Protein AF-A0A1I0ZX77-F1 (afdb_monomer_lite)

Radius of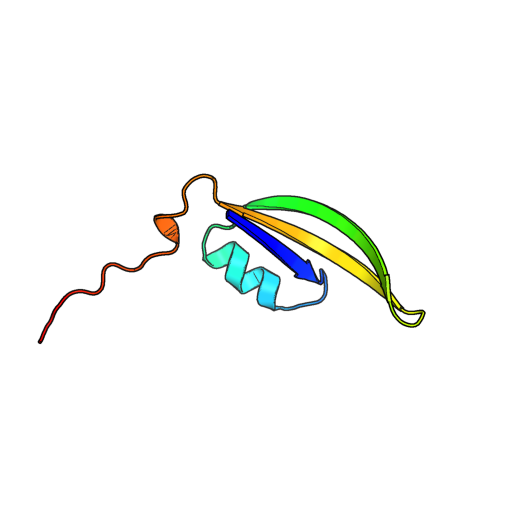 gyration: 14.7 Å; chains: 1; bounding box: 31×34×37 Å

Sequence (56 aa):
MLVWVLKDNDANYFYEKLGGQKLDTTDFTIVGANLNETAYGWPDITVLTKEVSDDF

Secondary structure (DSSP, 8-state):
-EEEEETTSTHHHHHHHTTPEEEEEEEEEETTEEEEEEEEE-SSSGGGPPP-----

pLDDT: mean 90.46, std 11.2, range [55.38, 97.94]

Organism: NCBI:txid237679

Foldseek 3Di:
DKDKDWPPDPCVVVCVVLVWDFDDKDWDDDPNDITMITMTDDPDCCSVDDPPPPPD

Structure (mmCIF, N/CA/C/O backbone):
data_AF-A0A1I0ZX77-F1
#
_entry.id   AF-A0A1I0ZX77-F1
#
loop_
_atom_site.group_PDB
_atom_site.id
_atom_site.type_symbol
_atom_site.label_atom_id
_atom_site.label_alt_id
_atom_site.label_comp_id
_atom_site.label_asym_id
_atom_site.label_entity_id
_atom_site.label_seq_id
_atom_site.pdbx_PDB_ins_code
_atom_site.Cartn_x
_atom_site.Cartn_y
_atom_site.Cartn_z
_atom_site.occupancy
_atom_site.B_iso_or_equiv
_atom_site.auth_seq_id
_atom_site.auth_comp_id
_atom_site.auth_asym_id
_atom_site.auth_atom_id
_atom_site.pdbx_PDB_model_num
ATOM 1 N N . MET A 1 1 ? 1.164 0.109 10.611 1.00 95.00 1 MET A N 1
ATOM 2 C CA . MET A 1 1 ? 1.946 -0.760 9.693 1.00 95.00 1 MET A CA 1
ATOM 3 C C . MET A 1 1 ? 2.003 -0.128 8.310 1.00 95.00 1 MET A C 1
ATOM 5 O O . MET A 1 1 ? 1.063 0.583 7.980 1.00 95.00 1 MET A O 1
ATOM 9 N N . LEU A 1 2 ? 3.068 -0.380 7.539 1.00 96.56 2 LEU A N 1
ATOM 10 C CA . LEU A 1 2 ? 3.273 0.117 6.172 1.00 96.56 2 LEU A CA 1
ATOM 11 C C . LEU A 1 2 ? 3.561 -1.058 5.224 1.00 96.56 2 LEU A C 1
ATOM 13 O O . LEU A 1 2 ? 4.365 -1.923 5.570 1.00 96.56 2 LEU A O 1
ATOM 17 N N . VAL A 1 3 ? 2.934 -1.071 4.049 1.00 97.00 3 VAL A N 1
ATOM 18 C CA . VAL A 1 3 ? 3.164 -2.062 2.984 1.00 97.00 3 VAL A CA 1
ATOM 19 C C . VAL A 1 3 ? 3.282 -1.345 1.643 1.00 97.00 3 VAL A C 1
ATOM 21 O O . VAL A 1 3 ? 2.436 -0.513 1.331 1.00 97.00 3 VAL A O 1
ATOM 24 N N . TRP A 1 4 ? 4.296 -1.685 0.848 1.00 97.25 4 TRP A N 1
ATOM 25 C CA . TRP A 1 4 ? 4.444 -1.215 -0.532 1.00 97.25 4 TRP A CA 1
ATOM 26 C C . TRP A 1 4 ? 3.933 -2.273 -1.507 1.00 97.25 4 TRP A C 1
ATOM 28 O O . TRP A 1 4 ? 4.207 -3.462 -1.343 1.00 97.25 4 TRP A O 1
ATOM 38 N N . VAL A 1 5 ? 3.158 -1.841 -2.498 1.00 96.62 5 VAL A N 1
ATOM 39 C CA . VAL A 1 5 ? 2.517 -2.719 -3.482 1.00 96.62 5 VAL A CA 1
ATOM 40 C C . VAL A 1 5 ? 2.706 -2.121 -4.861 1.00 96.62 5 VAL A C 1
ATOM 42 O O . VAL A 1 5 ? 2.418 -0.942 -5.054 1.00 96.62 5 VAL A O 1
ATOM 45 N N . LEU A 1 6 ? 3.138 -2.925 -5.833 1.00 96.31 6 LEU A N 1
ATOM 46 C CA . LEU A 1 6 ? 3.200 -2.487 -7.228 1.00 96.31 6 LEU A CA 1
ATOM 47 C C . LEU A 1 6 ? 1.830 -1.958 -7.663 1.00 96.31 6 LEU A C 1
ATOM 49 O O . LEU A 1 6 ? 0.810 -2.616 -7.464 1.00 96.31 6 LEU A O 1
ATOM 53 N N . LYS A 1 7 ? 1.798 -0.770 -8.261 1.00 92.12 7 LYS A N 1
ATOM 54 C CA . LYS A 1 7 ? 0.563 -0.088 -8.666 1.00 92.12 7 LYS A CA 1
ATOM 55 C C . LYS A 1 7 ? -0.297 -0.931 -9.605 1.00 92.12 7 LYS A C 1
ATOM 57 O O . LYS A 1 7 ? -1.516 -0.912 -9.485 1.00 92.12 7 LYS A O 1
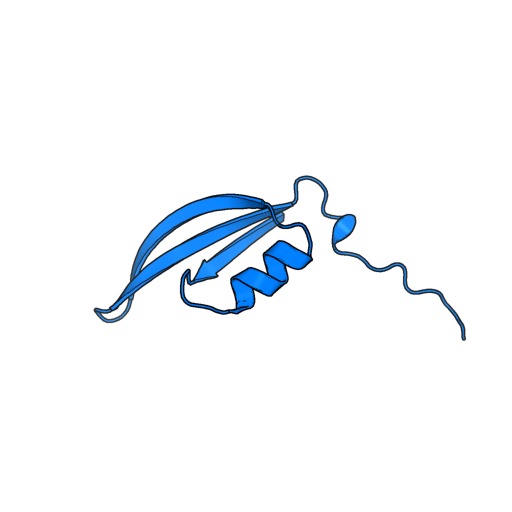ATOM 62 N N . ASP A 1 8 ? 0.343 -1.714 -10.467 1.00 91.44 8 ASP A N 1
ATOM 63 C CA . ASP A 1 8 ? -0.329 -2.569 -11.450 1.00 91.44 8 ASP A CA 1
ATOM 64 C C . ASP A 1 8 ? -0.599 -3.998 -10.929 1.00 91.44 8 ASP A C 1
ATOM 66 O O . ASP A 1 8 ? -0.877 -4.907 -11.706 1.00 91.44 8 ASP A O 1
ATOM 70 N N . ASN A 1 9 ? -0.498 -4.229 -9.614 1.00 94.56 9 ASN A N 1
ATOM 71 C CA . ASN A 1 9 ? -0.793 -5.517 -8.985 1.00 94.56 9 ASN A CA 1
ATOM 72 C C . ASN A 1 9 ? -2.195 -5.517 -8.350 1.00 94.56 9 ASN A C 1
ATOM 74 O O . ASN A 1 9 ? -2.494 -4.689 -7.492 1.00 94.56 9 ASN A O 1
ATOM 78 N N . ASP A 1 10 ? -3.042 -6.492 -8.678 1.00 95.12 10 ASP A N 1
ATOM 79 C CA . ASP A 1 10 ? -4.400 -6.611 -8.114 1.00 95.12 10 ASP A CA 1
ATOM 80 C C . ASP A 1 10 ? -4.434 -6.775 -6.580 1.00 95.12 10 ASP A C 1
ATOM 82 O O . ASP A 1 10 ? -5.471 -6.569 -5.945 1.00 95.12 10 ASP A O 1
ATOM 86 N N . ALA A 1 11 ? -3.297 -7.074 -5.942 1.00 94.62 11 ALA A N 1
ATOM 87 C CA . ALA A 1 11 ? -3.150 -7.053 -4.488 1.00 94.62 11 ALA A CA 1
ATOM 88 C C . ALA A 1 11 ? -3.516 -5.696 -3.856 1.00 94.62 11 ALA A C 1
ATOM 90 O O . ALA A 1 11 ? -3.877 -5.660 -2.680 1.00 94.62 11 ALA A O 1
ATOM 91 N N . ASN A 1 12 ? -3.504 -4.592 -4.614 1.00 94.44 12 ASN A N 1
ATOM 92 C CA . ASN A 1 12 ? -4.016 -3.296 -4.154 1.00 94.44 12 ASN A CA 1
ATOM 93 C C . ASN A 1 12 ? -5.438 -3.417 -3.572 1.00 94.44 12 ASN A C 1
ATOM 95 O O . A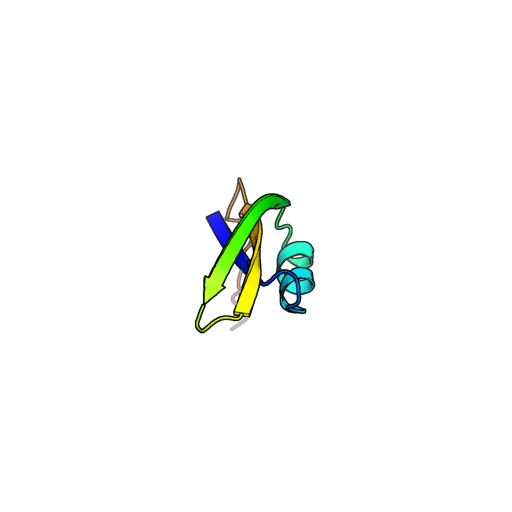SN A 1 12 ? -5.701 -2.933 -2.471 1.00 94.44 12 ASN A O 1
ATOM 99 N N . TYR A 1 13 ? -6.327 -4.158 -4.241 1.00 95.06 13 TYR A N 1
ATOM 100 C CA . TYR A 1 13 ? -7.707 -4.347 -3.784 1.00 95.06 13 TYR A CA 1
ATOM 101 C C . TYR A 1 13 ? -7.802 -5.123 -2.468 1.00 95.06 13 TYR A C 1
ATOM 103 O O . TYR A 1 13 ? -8.734 -4.918 -1.690 1.00 95.06 13 TYR A O 1
ATOM 111 N N . PHE A 1 14 ? -6.861 -6.033 -2.209 1.00 94.69 14 PHE A N 1
ATOM 112 C CA . PHE A 1 14 ? -6.808 -6.773 -0.951 1.00 94.69 14 PHE A CA 1
ATOM 113 C C . PHE A 1 14 ? -6.498 -5.833 0.216 1.00 94.69 14 PHE A C 1
ATOM 115 O O . PHE A 1 14 ? -7.215 -5.839 1.216 1.00 94.69 14 PHE A O 1
ATOM 122 N N . TYR A 1 15 ? -5.484 -4.982 0.067 1.00 95.12 15 TYR A N 1
ATOM 123 C CA . TYR A 1 15 ? -5.088 -4.046 1.115 1.00 95.12 15 TYR A CA 1
ATOM 124 C C . TYR A 1 15 ? -6.115 -2.934 1.331 1.00 95.12 15 TYR A C 1
ATOM 126 O O . TYR A 1 15 ? -6.395 -2.600 2.479 1.00 95.12 15 TYR A O 1
ATOM 134 N N . GLU A 1 16 ? -6.759 -2.440 0.271 1.00 94.31 16 GLU A N 1
ATOM 135 C CA . GLU A 1 16 ? -7.904 -1.529 0.394 1.00 94.31 16 GLU A CA 1
ATOM 136 C C . GLU A 1 16 ? -9.055 -2.177 1.183 1.00 94.31 16 GLU A C 1
ATOM 138 O O . GLU A 1 16 ? -9.596 -1.570 2.109 1.00 94.31 16 GLU A O 1
ATOM 143 N N . LYS A 1 17 ? -9.399 -3.439 0.885 1.00 93.38 17 LYS A N 1
ATOM 144 C CA . LYS A 1 17 ? -10.454 -4.174 1.608 1.00 93.38 17 LYS A CA 1
ATOM 145 C C . LYS A 1 17 ? -10.113 -4.463 3.067 1.00 93.38 17 LYS A C 1
ATOM 147 O O . LYS A 1 17 ? -11.023 -4.529 3.887 1.00 93.38 17 LYS A O 1
ATOM 152 N N . LEU A 1 18 ? -8.833 -4.617 3.399 1.00 92.62 18 LEU A N 1
ATOM 153 C CA . LEU A 1 18 ? -8.360 -4.728 4.782 1.00 92.62 18 LEU A CA 1
ATOM 154 C C . LEU A 1 18 ? -8.297 -3.375 5.515 1.00 92.62 18 LEU A C 1
ATOM 156 O O . LEU A 1 18 ? -7.786 -3.307 6.631 1.00 92.62 18 LEU A O 1
ATOM 160 N N . GLY A 1 19 ? -8.786 -2.288 4.912 1.00 93.62 19 GLY A N 1
ATOM 161 C CA . GLY A 1 19 ? -8.807 -0.956 5.523 1.00 93.62 19 GLY A CA 1
ATOM 162 C C . GLY A 1 19 ? -7.501 -0.174 5.373 1.00 93.62 19 GLY A C 1
ATOM 163 O O . GLY A 1 19 ? -7.295 0.811 6.080 1.00 93.62 19 GLY A O 1
ATOM 164 N N . GLY A 1 20 ? -6.614 -0.608 4.476 1.00 95.75 20 GLY A N 1
ATOM 165 C CA . GLY A 1 20 ? -5.359 0.072 4.188 1.00 95.75 20 GLY A CA 1
ATOM 166 C C . GLY A 1 20 ? -5.595 1.411 3.511 1.00 95.75 20 GLY A C 1
ATOM 167 O O . GLY A 1 20 ? -6.320 1.508 2.523 1.00 95.75 20 GLY A O 1
ATOM 168 N N . GLN A 1 21 ? -4.947 2.449 4.028 1.00 96.44 21 GLN A N 1
ATOM 169 C CA . GLN A 1 21 ? -5.033 3.804 3.494 1.00 96.44 21 GLN A CA 1
ATOM 170 C C . GLN A 1 21 ? -3.849 4.073 2.574 1.00 96.44 21 GLN A C 1
ATOM 172 O O . GLN A 1 21 ? -2.712 3.829 2.967 1.00 96.44 21 GLN A O 1
ATOM 177 N N . LYS A 1 22 ? -4.090 4.606 1.373 1.00 96.38 22 LYS A N 1
ATOM 178 C CA . LYS A 1 22 ? -3.006 5.059 0.490 1.00 96.38 22 LYS A CA 1
ATOM 179 C C . LYS A 1 22 ? -2.294 6.241 1.139 1.00 96.38 22 LYS A C 1
ATOM 181 O O . LYS A 1 22 ? -2.933 7.250 1.427 1.00 96.38 22 LYS A O 1
ATOM 186 N N . LEU A 1 23 ? -0.996 6.096 1.377 1.00 97.25 23 LEU A N 1
ATOM 187 C CA . LEU A 1 23 ? -0.175 7.111 2.033 1.00 97.25 23 LEU A CA 1
ATOM 188 C C . LEU A 1 23 ? 0.763 7.816 1.063 1.00 97.25 23 LEU A C 1
ATOM 190 O O . LEU A 1 23 ? 0.934 9.026 1.164 1.00 97.25 23 LEU A O 1
ATOM 194 N N . ASP A 1 24 ? 1.374 7.062 0.152 1.00 97.44 24 ASP A N 1
ATOM 195 C CA . ASP A 1 24 ? 2.392 7.589 -0.752 1.00 97.44 24 ASP A CA 1
ATOM 196 C C . ASP A 1 24 ? 2.525 6.727 -2.012 1.00 97.44 24 ASP A C 1
ATOM 198 O O . ASP A 1 24 ? 1.995 5.613 -2.082 1.00 97.44 24 ASP A O 1
ATOM 202 N N . THR A 1 25 ? 3.251 7.236 -3.001 1.00 97.06 25 THR A N 1
ATOM 203 C CA . THR A 1 25 ? 3.655 6.497 -4.196 1.00 97.06 25 THR A CA 1
ATOM 204 C C . THR A 1 25 ? 5.113 6.766 -4.522 1.00 97.06 25 THR A C 1
ATOM 206 O O . THR A 1 25 ? 5.566 7.900 -4.406 1.00 97.06 25 THR A O 1
ATOM 209 N N . THR A 1 26 ? 5.831 5.752 -4.996 1.00 96.81 26 THR A N 1
ATOM 210 C CA . THR A 1 26 ? 7.229 5.896 -5.412 1.00 96.81 26 THR A CA 1
ATOM 211 C C . THR A 1 26 ? 7.472 5.234 -6.759 1.00 96.81 26 THR A C 1
ATOM 213 O O . THR A 1 26 ? 6.853 4.219 -7.079 1.00 96.81 26 THR A O 1
ATOM 216 N N . ASP A 1 27 ? 8.385 5.810 -7.535 1.00 96.19 27 ASP A N 1
ATOM 217 C CA . ASP A 1 27 ? 8.840 5.280 -8.816 1.00 96.19 27 ASP A CA 1
ATOM 218 C C . ASP A 1 27 ? 10.274 4.761 -8.681 1.00 96.19 27 ASP A C 1
ATOM 220 O O . ASP A 1 27 ? 11.132 5.411 -8.079 1.00 96.19 27 ASP A O 1
ATOM 224 N N . PHE A 1 28 ? 10.564 3.607 -9.278 1.00 94.38 28 PHE A N 1
ATOM 225 C CA . PHE A 1 28 ? 11.922 3.075 -9.355 1.00 94.38 28 PHE A CA 1
ATOM 226 C C . PHE A 1 28 ? 12.118 2.198 -10.589 1.00 94.38 28 PHE A C 1
ATOM 228 O O . PHE A 1 28 ? 11.169 1.746 -11.228 1.00 94.38 28 PHE A O 1
ATOM 235 N N . THR A 1 29 ? 13.379 1.937 -10.923 1.00 95.81 29 THR A N 1
ATOM 236 C CA . THR A 1 29 ? 13.741 1.098 -12.066 1.00 95.81 29 THR A CA 1
ATOM 237 C C . THR A 1 29 ? 14.400 -0.191 -11.588 1.00 95.81 29 THR A C 1
ATOM 239 O O . THR A 1 29 ? 15.412 -0.150 -10.889 1.00 95.81 29 THR A O 1
ATOM 242 N N . ILE A 1 30 ? 13.874 -1.344 -12.009 1.00 91.94 30 ILE A N 1
ATOM 243 C CA . ILE A 1 30 ? 14.492 -2.664 -11.811 1.00 91.94 30 ILE A CA 1
ATOM 244 C C . ILE A 1 30 ? 14.633 -3.352 -13.166 1.00 91.94 30 ILE A C 1
ATOM 246 O O . ILE A 1 30 ? 13.669 -3.478 -13.912 1.00 91.94 30 ILE A O 1
ATOM 250 N N . VAL A 1 31 ? 15.853 -3.796 -13.494 1.00 91.12 31 VAL A N 1
ATOM 251 C CA . VAL A 1 31 ? 16.180 -4.504 -14.753 1.00 91.12 31 VAL A CA 1
ATOM 252 C C . VAL A 1 31 ? 15.626 -3.774 -15.995 1.00 91.12 31 VAL A C 1
ATOM 254 O O . VAL A 1 31 ? 15.079 -4.373 -16.913 1.00 91.12 31 VAL A O 1
ATOM 257 N N . GLY A 1 32 ? 15.734 -2.441 -16.014 1.00 92.81 32 GLY A N 1
ATOM 258 C CA . GLY A 1 32 ? 15.257 -1.603 -17.122 1.00 92.81 32 GLY A CA 1
ATOM 259 C C . GLY A 1 32 ? 13.736 -1.414 -17.205 1.00 92.81 32 GLY A C 1
ATOM 260 O O . GLY A 1 32 ? 13.278 -0.673 -18.070 1.00 92.81 32 GLY A O 1
ATOM 261 N N . ALA A 1 33 ? 12.955 -2.027 -16.313 1.00 92.75 33 ALA A N 1
ATOM 262 C CA . ALA A 1 33 ? 11.532 -1.752 -16.163 1.00 92.75 33 ALA A CA 1
ATOM 263 C C . ALA A 1 33 ? 11.323 -0.617 -15.155 1.00 92.75 33 ALA A C 1
ATOM 265 O O . ALA A 1 33 ? 11.856 -0.668 -14.047 1.00 92.75 33 ALA A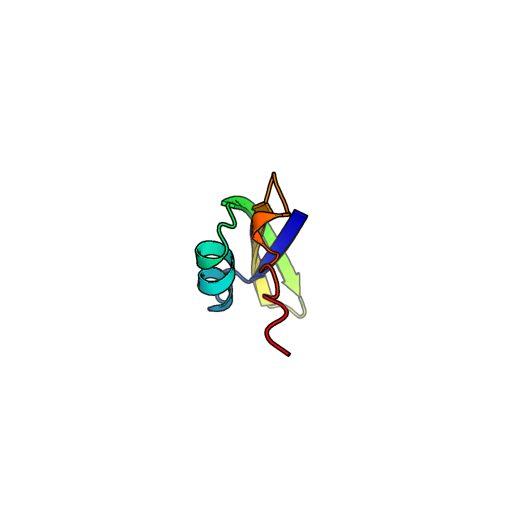 O 1
ATOM 266 N N . ASN A 1 34 ? 10.540 0.392 -15.538 1.00 94.75 34 ASN A N 1
ATOM 267 C CA . ASN A 1 34 ? 10.078 1.433 -14.624 1.00 94.75 34 ASN A CA 1
ATOM 268 C C . ASN A 1 34 ? 8.817 0.935 -13.926 1.00 94.75 34 ASN A C 1
ATOM 270 O O . ASN A 1 34 ? 7.831 0.612 -14.587 1.00 94.75 34 ASN A O 1
ATOM 274 N N . LEU A 1 35 ? 8.875 0.857 -12.605 1.00 95.25 35 LEU A N 1
ATOM 275 C CA . LEU A 1 35 ? 7.807 0.372 -11.752 1.00 95.25 35 LEU A CA 1
ATOM 276 C C . LEU A 1 35 ? 7.354 1.500 -10.830 1.00 95.25 35 LEU A C 1
ATOM 278 O O . LEU A 1 35 ? 8.160 2.322 -10.394 1.00 95.25 35 LEU A O 1
ATOM 282 N N . ASN A 1 36 ? 6.061 1.504 -10.528 1.00 96.25 36 ASN A N 1
ATOM 283 C CA . ASN A 1 36 ? 5.467 2.370 -9.523 1.00 96.25 36 ASN A CA 1
ATOM 284 C C . ASN A 1 36 ? 4.924 1.502 -8.389 1.00 96.25 36 ASN A C 1
ATOM 286 O O . ASN A 1 36 ? 4.280 0.481 -8.642 1.00 96.25 36 ASN A O 1
ATOM 290 N N . GLU A 1 37 ? 5.148 1.917 -7.151 1.00 97.06 37 GLU A N 1
ATOM 291 C CA . GLU A 1 37 ? 4.548 1.311 -5.969 1.00 97.06 37 GLU A CA 1
ATOM 292 C C . GLU A 1 37 ? 3.667 2.312 -5.231 1.00 97.06 37 GLU A C 1
ATOM 294 O O . GLU A 1 37 ? 3.935 3.510 -5.198 1.00 97.06 37 GLU A O 1
ATOM 299 N N . THR A 1 38 ? 2.617 1.793 -4.604 1.00 97.56 38 THR A N 1
ATOM 300 C CA . THR A 1 38 ? 1.742 2.509 -3.681 1.00 97.56 38 THR A CA 1
ATOM 301 C C . THR A 1 38 ? 1.975 1.994 -2.266 1.00 97.56 38 THR A C 1
ATOM 303 O O . THR A 1 38 ? 1.938 0.788 -2.014 1.00 97.56 38 THR A O 1
ATOM 306 N N . ALA A 1 39 ? 2.195 2.916 -1.337 1.00 97.81 39 ALA A N 1
ATOM 307 C CA . ALA A 1 39 ? 2.266 2.649 0.087 1.00 97.81 39 ALA A CA 1
ATOM 308 C C . ALA A 1 39 ? 0.862 2.620 0.703 1.00 97.81 39 ALA A C 1
ATOM 310 O O . ALA A 1 39 ? 0.123 3.604 0.621 1.00 97.81 39 ALA A O 1
ATOM 311 N N . TYR A 1 40 ? 0.532 1.528 1.392 1.00 97.94 40 TYR A N 1
ATOM 312 C CA . TYR A 1 40 ? -0.654 1.398 2.235 1.00 97.94 40 TYR A CA 1
ATOM 313 C C . TYR A 1 40 ? -0.286 1.409 3.712 1.00 97.94 40 TYR A C 1
ATOM 315 O O . TYR A 1 40 ? 0.650 0.730 4.142 1.00 97.94 40 TYR A O 1
ATOM 323 N N . GLY A 1 41 ? -1.059 2.157 4.493 1.00 97.38 41 GLY A N 1
ATOM 324 C CA . GLY A 1 41 ? -0.876 2.322 5.922 1.00 97.38 41 GLY A CA 1
ATOM 325 C C . GLY A 1 41 ? -2.089 1.926 6.749 1.00 97.38 41 GLY A C 1
ATOM 326 O O . GLY A 1 41 ? -3.232 2.162 6.364 1.00 97.38 41 GLY A O 1
ATOM 327 N N . TRP A 1 42 ? -1.805 1.400 7.939 1.00 97.00 42 TRP A N 1
ATOM 328 C CA . TRP A 1 42 ? -2.774 1.197 9.015 1.00 97.00 42 TRP A CA 1
ATOM 329 C C . TRP A 1 42 ? -2.266 1.900 10.273 1.00 97.00 42 TRP A C 1
ATOM 331 O O . TRP A 1 42 ? -1.247 1.454 10.823 1.00 97.00 42 TRP A O 1
ATOM 341 N N . PRO A 1 43 ? -2.920 2.990 10.714 1.00 93.00 43 PRO A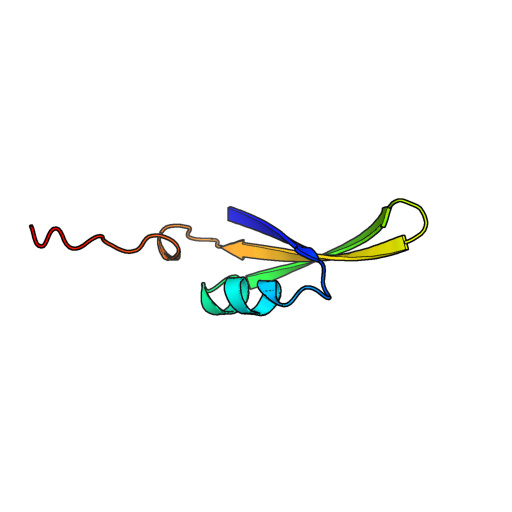 N 1
ATOM 342 C CA . PRO A 1 43 ? -2.587 3.663 11.970 1.00 93.00 43 PRO A CA 1
ATOM 343 C C . PRO A 1 43 ? -2.795 2.752 13.185 1.00 93.00 43 PRO A C 1
ATOM 345 O O . PRO A 1 43 ? -1.963 2.727 14.086 1.00 93.00 43 PRO A O 1
ATOM 348 N N . ASP A 1 44 ? -3.868 1.961 13.157 1.00 92.19 44 ASP A N 1
ATOM 349 C CA . ASP A 1 44 ? -4.161 0.907 14.121 1.00 92.19 44 ASP A CA 1
ATOM 350 C C . ASP A 1 44 ? -4.068 -0.449 13.416 1.00 92.19 44 ASP A C 1
ATOM 352 O O . ASP A 1 44 ? -4.753 -0.691 12.425 1.00 92.19 44 ASP A O 1
ATOM 356 N N . ILE A 1 45 ? -3.181 -1.318 13.897 1.00 91.62 45 ILE A N 1
ATOM 357 C CA . ILE A 1 45 ? -2.917 -2.629 13.291 1.00 91.62 45 ILE A CA 1
ATOM 358 C C . ILE A 1 45 ? -3.858 -3.725 13.795 1.00 91.62 45 ILE A C 1
ATOM 360 O O . ILE A 1 45 ? -3.885 -4.803 13.206 1.00 91.62 45 ILE A O 1
ATOM 364 N N . THR A 1 46 ? -4.635 -3.471 14.852 1.00 90.75 46 THR A N 1
ATOM 365 C CA . THR A 1 46 ? -5.590 -4.450 15.400 1.00 90.75 46 THR A CA 1
ATOM 366 C C . THR A 1 46 ? -6.673 -4.821 14.387 1.00 90.75 46 THR A C 1
ATOM 368 O O . THR A 1 46 ? -7.153 -5.950 14.368 1.00 90.75 46 THR A O 1
ATOM 371 N N . VAL A 1 47 ? -6.971 -3.924 13.443 1.00 86.12 47 VAL A N 1
ATOM 372 C CA . VAL A 1 47 ? -7.913 -4.158 12.336 1.00 86.12 47 VAL A CA 1
ATOM 373 C C . VAL A 1 47 ? -7.502 -5.300 11.399 1.00 86.12 47 VAL A C 1
ATOM 375 O O . VAL A 1 47 ? -8.319 -5.786 10.621 1.00 86.12 47 VAL A O 1
ATOM 378 N N . LEU A 1 48 ? -6.239 -5.729 11.453 1.00 87.88 48 LEU A N 1
ATOM 379 C CA . LEU A 1 48 ? -5.710 -6.823 10.638 1.00 87.88 48 LEU A CA 1
ATOM 380 C C . LEU A 1 48 ? -5.828 -8.187 11.319 1.00 87.88 48 LEU A C 1
ATOM 382 O O . LEU A 1 48 ? -5.639 -9.216 10.669 1.00 87.88 48 LEU A O 1
ATOM 386 N N . THR A 1 49 ? -6.123 -8.213 12.616 1.00 86.75 49 THR A N 1
ATOM 387 C CA . THR A 1 49 ? -6.344 -9.457 13.348 1.00 86.75 49 THR A CA 1
ATOM 388 C C . THR A 1 49 ? -7.818 -9.825 13.278 1.00 86.75 49 THR A C 1
ATOM 390 O O . THR A 1 49 ? -8.684 -9.005 13.568 1.00 86.75 49 THR A O 1
ATOM 393 N N . LYS A 1 50 ? -8.121 -11.067 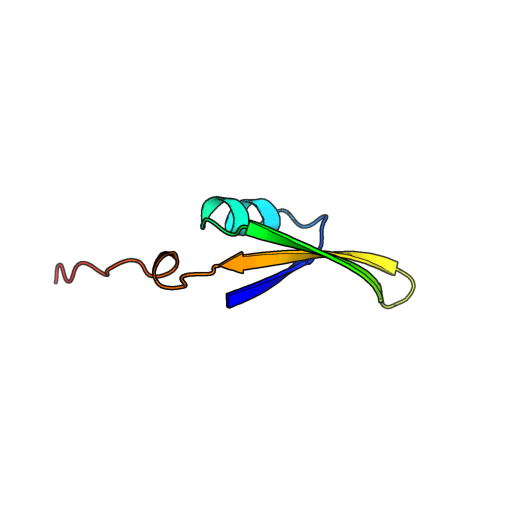12.896 1.00 69.00 50 LYS A N 1
ATOM 394 C CA . LYS A 1 50 ? -9.415 -11.661 13.233 1.00 69.00 50 LYS A CA 1
ATOM 395 C C . LYS A 1 50 ? -9.291 -12.208 14.643 1.00 69.00 50 LYS A C 1
ATOM 397 O O . LYS A 1 50 ? -8.330 -12.929 14.911 1.00 69.00 50 LYS A O 1
ATOM 402 N N . GLU A 1 51 ? -10.255 -11.911 15.507 1.00 67.44 51 GLU A N 1
ATOM 403 C CA . GLU A 1 51 ? -10.439 -12.761 16.676 1.00 67.44 51 GLU A CA 1
ATOM 404 C C . GLU A 1 51 ? -10.732 -14.170 16.164 1.00 67.44 51 GLU A C 1
ATOM 406 O O . GLU A 1 51 ? -11.676 -14.398 15.403 1.00 67.44 51 GLU A O 1
ATOM 411 N N . VAL A 1 52 ? -9.843 -15.098 16.496 1.00 65.94 52 VAL A N 1
ATOM 412 C CA . VAL A 1 52 ? -10.110 -16.517 16.322 1.00 65.94 52 VAL A CA 1
ATOM 413 C C . VAL A 1 52 ? -11.115 -16.842 17.416 1.00 65.94 52 VAL A C 1
ATOM 415 O O . VAL A 1 52 ? -10.757 -16.847 18.588 1.00 65.94 52 VAL A O 1
ATOM 418 N N . SER A 1 53 ? -12.386 -17.024 17.060 1.00 62.22 53 SER A N 1
ATOM 419 C CA . SER A 1 53 ? -13.331 -17.628 17.990 1.00 62.22 53 SER A CA 1
ATOM 420 C C . SER A 1 53 ? -12.867 -19.064 18.218 1.00 62.22 53 SER A C 1
ATOM 422 O O . SER A 1 53 ? -12.888 -19.872 17.285 1.00 62.22 53 SER A O 1
ATOM 424 N N . ASP A 1 54 ? -12.391 -19.345 19.430 1.00 58.56 54 ASP A N 1
ATOM 425 C CA . ASP A 1 54 ? -12.056 -20.682 19.919 1.00 58.56 54 ASP A CA 1
ATOM 426 C C . ASP A 1 54 ? -13.338 -21.533 20.024 1.00 58.56 54 ASP A C 1
ATOM 428 O O . ASP A 1 54 ? -13.819 -21.828 21.113 1.00 58.56 54 ASP A O 1
ATOM 432 N N . ASP A 1 55 ? -13.921 -21.913 18.887 1.00 55.75 55 ASP A N 1
ATOM 433 C CA . ASP A 1 55 ? -14.929 -22.972 18.813 1.00 55.75 55 ASP A CA 1
ATOM 434 C C . ASP A 1 55 ? -14.199 -24.302 18.551 1.00 55.75 55 ASP A C 1
ATOM 436 O O . ASP A 1 55 ? -14.184 -24.820 17.429 1.00 55.75 55 ASP A O 1
ATOM 440 N N . PHE A 1 56 ? -13.549 -24.825 19.596 1.00 55.38 56 PHE A N 1
ATOM 441 C CA . PHE A 1 56 ? -13.098 -26.219 19.699 1.00 55.38 56 PHE A CA 1
ATOM 442 C C . PHE A 1 56 ? -13.732 -26.890 20.917 1.00 55.38 56 PHE A C 1
ATOM 444 O O . PHE A 1 56 ? -13.659 -26.307 22.022 1.00 55.38 56 PHE A O 1
#